Protein AF-A0A6I3E217-F1 (afdb_monomer_lite)

Foldseek 3Di:
DKAWQDDDPNPDTDIDDDFDPDQADKDWDWDQDPVGIWIWIDHGPDIHTDDPCVVDDPDPPPPPPPVPPPDPPPVVVPPPPDPPPPPD

pLDDT: mean 72.35, std 15.27, range [41.38, 91.31]

Radius of gyration: 30.63 Å; chains: 1; bounding box: 30×20×101 Å

Sequence (88 aa):
MRRVIFEEGGSEQIWLEGKSAYADTNILLTVTSAAGERSAYISGSEVTELNAGQLVDPAPQAESNSSPRNYAGVKKAMTISGYTFAVL

Secondary structure (DSSP, 8-state):
-EEEEEEETTTEEEEEES--S-TT-EEEEEEEETTEEEEEEEETTEEEEE-GGGSSPPPP-----------SSGGGGSSSSSSSSS--

Structure (mmCIF, N/CA/C/O backbone):
data_AF-A0A6I3E217-F1
#
_entry.id   AF-A0A6I3E217-F1
#
loop_
_atom_site.group_PDB
_atom_site.id
_atom_site.type_symbol
_atom_site.label_atom_id
_atom_site.label_alt_id
_atom_site.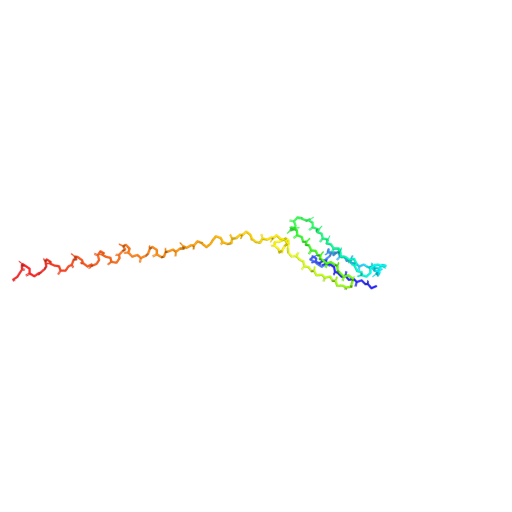label_comp_id
_atom_site.label_asym_id
_atom_site.label_entity_id
_atom_site.label_seq_id
_atom_site.pdbx_PDB_ins_code
_atom_site.Cartn_x
_atom_site.Cartn_y
_atom_site.Cartn_z
_atom_site.occupancy
_atom_site.B_iso_or_equiv
_atom_site.auth_seq_id
_atom_site.auth_comp_id
_atom_site.auth_asym_id
_atom_site.auth_atom_id
_atom_site.pdbx_PDB_model_num
ATOM 1 N N . MET A 1 1 ? -0.592 -11.078 -16.332 1.00 80.25 1 MET A N 1
ATOM 2 C CA . MET A 1 1 ? -0.803 -11.813 -15.067 1.00 80.25 1 MET A CA 1
ATOM 3 C C . MET A 1 1 ? -1.531 -10.881 -14.122 1.00 80.25 1 MET A C 1
ATOM 5 O O . MET A 1 1 ? -1.168 -9.711 -14.080 1.00 80.25 1 MET A O 1
ATOM 9 N N . ARG A 1 2 ? -2.569 -11.376 -13.447 1.00 86.62 2 ARG A N 1
ATOM 10 C CA . ARG A 1 2 ? -3.366 -10.619 -12.479 1.00 86.62 2 ARG A CA 1
ATOM 11 C C . ARG A 1 2 ? -2.830 -10.871 -11.073 1.00 86.62 2 ARG A C 1
ATOM 13 O O . ARG A 1 2 ? -2.499 -12.014 -10.763 1.00 86.62 2 ARG A O 1
ATOM 20 N N . ARG A 1 3 ? -2.743 -9.832 -10.245 1.00 86.62 3 ARG A N 1
ATOM 21 C CA . ARG A 1 3 ? -2.288 -9.927 -8.853 1.00 86.62 3 ARG A CA 1
ATOM 22 C C . ARG A 1 3 ? -3.184 -9.089 -7.953 1.00 86.62 3 ARG A C 1
ATOM 24 O O . ARG A 1 3 ? -3.331 -7.896 -8.185 1.00 86.62 3 ARG A O 1
ATOM 31 N N . VAL A 1 4 ? -3.796 -9.714 -6.959 1.00 89.44 4 VAL A N 1
ATOM 32 C CA . VAL A 1 4 ? -4.688 -9.032 -6.014 1.00 89.44 4 VAL A CA 1
ATOM 33 C C . VAL A 1 4 ? -3.857 -8.157 -5.070 1.00 89.44 4 VAL A C 1
ATOM 35 O O . VAL A 1 4 ? -2.771 -8.561 -4.662 1.00 89.44 4 VAL A O 1
ATOM 38 N N . ILE A 1 5 ? -4.343 -6.946 -4.792 1.00 89.44 5 ILE A N 1
ATOM 39 C CA . ILE A 1 5 ? -3.762 -5.993 -3.835 1.00 89.44 5 ILE A CA 1
ATOM 40 C C . ILE A 1 5 ? -4.577 -6.006 -2.544 1.00 89.44 5 ILE A C 1
ATOM 42 O O . ILE A 1 5 ? -4.016 -6.189 -1.474 1.00 89.44 5 ILE A O 1
ATOM 46 N N . PHE A 1 6 ? -5.896 -5.843 -2.661 1.00 88.38 6 PHE A N 1
ATOM 47 C CA . PHE A 1 6 ? -6.830 -5.894 -1.540 1.00 88.38 6 PHE A CA 1
ATOM 48 C C . PHE A 1 6 ? -8.020 -6.773 -1.918 1.00 88.38 6 PHE A C 1
ATOM 50 O O . PHE A 1 6 ? -8.517 -6.679 -3.043 1.00 88.38 6 PHE A O 1
ATOM 57 N N . GLU A 1 7 ? -8.492 -7.580 -0.974 1.00 84.31 7 GLU A N 1
ATOM 58 C CA . GLU A 1 7 ? -9.693 -8.404 -1.105 1.00 84.31 7 GLU A CA 1
ATOM 59 C C . GLU A 1 7 ? -10.584 -8.174 0.118 1.00 84.31 7 GLU A C 1
ATOM 61 O O . GLU A 1 7 ? -10.138 -8.300 1.257 1.00 84.31 7 GLU A O 1
ATOM 66 N N . GLU A 1 8 ? -11.838 -7.791 -0.109 1.00 74.44 8 GLU A N 1
ATOM 67 C CA . GLU A 1 8 ? -12.820 -7.555 0.942 1.00 74.44 8 GLU A CA 1
ATOM 68 C C . GLU A 1 8 ? -14.115 -8.308 0.626 1.00 74.44 8 GLU A C 1
ATOM 70 O O . GLU A 1 8 ? -14.759 -8.106 -0.404 1.00 74.44 8 GLU A O 1
ATOM 75 N N . GLY A 1 9 ? -14.480 -9.241 1.509 1.00 67.38 9 GLY A N 1
ATOM 76 C CA . GLY A 1 9 ? -15.771 -9.933 1.454 1.00 67.38 9 GLY A CA 1
ATOM 77 C C . GLY A 1 9 ? -16.040 -10.768 0.192 1.00 67.38 9 GLY A C 1
ATOM 78 O O . GLY A 1 9 ? -17.188 -11.125 -0.052 1.00 67.38 9 GLY A O 1
ATOM 79 N N . GLY A 1 10 ? -15.022 -11.083 -0.616 1.00 67.12 10 GLY A N 1
ATOM 80 C CA . GLY A 1 10 ? -15.117 -11.953 -1.797 1.00 67.12 10 GLY A CA 1
ATOM 81 C C . GLY A 1 10 ? -15.734 -11.323 -3.055 1.00 67.12 10 GLY A C 1
ATOM 82 O O . GLY A 1 10 ? -15.569 -11.877 -4.142 1.00 67.12 10 GLY A O 1
ATOM 83 N N . SER A 1 11 ? -16.408 -10.170 -2.956 1.00 72.38 11 SER A N 1
ATOM 84 C CA . SER A 1 11 ? -16.945 -9.436 -4.117 1.00 72.38 11 SER A CA 1
ATOM 85 C C . SER A 1 11 ? -16.180 -8.156 -4.449 1.00 72.38 11 SER A C 1
ATOM 87 O O . SER A 1 11 ? -16.176 -7.741 -5.609 1.00 72.38 11 SER A O 1
ATOM 89 N N . GLU A 1 12 ? -15.525 -7.535 -3.468 1.00 79.50 12 GLU A N 1
ATOM 90 C CA . GLU A 1 12 ? -14.804 -6.278 -3.652 1.00 79.50 12 GLU A CA 1
ATOM 91 C C . GLU A 1 12 ? -13.302 -6.540 -3.638 1.00 79.50 12 GLU A C 1
ATOM 93 O O . GLU A 1 12 ? -12.739 -7.059 -2.677 1.00 79.50 12 GLU A O 1
ATOM 98 N N . GLN A 1 13 ? -12.639 -6.222 -4.746 1.00 86.00 13 GLN A N 1
ATOM 99 C CA . GLN A 1 13 ? -11.215 -6.485 -4.901 1.00 86.00 13 GLN A CA 1
ATOM 100 C C . GLN A 1 13 ? -10.548 -5.394 -5.723 1.00 86.00 13 GLN A C 1
ATOM 102 O O . GLN A 1 13 ? -11.087 -4.922 -6.726 1.00 86.00 13 GLN A O 1
ATOM 107 N N . ILE A 1 14 ? -9.333 -5.048 -5.322 1.00 88.69 14 ILE A N 1
ATOM 108 C CA . ILE A 1 14 ? -8.429 -4.189 -6.078 1.00 88.69 14 ILE A CA 1
ATOM 109 C C . ILE A 1 14 ? -7.271 -5.065 -6.530 1.00 88.69 14 ILE A C 1
ATOM 111 O O . ILE A 1 14 ? -6.708 -5.819 -5.737 1.00 88.69 14 ILE A O 1
ATOM 115 N N . TRP A 1 15 ? -6.914 -4.990 -7.808 1.00 91.06 15 TRP A N 1
ATOM 116 C CA . TRP A 1 15 ? -5.848 -5.805 -8.377 1.00 91.06 15 TRP A CA 1
ATOM 117 C C . TRP A 1 15 ? -4.987 -5.017 -9.359 1.00 91.06 15 TRP A C 1
ATOM 119 O O . TRP A 1 15 ? -5.409 -4.023 -9.945 1.00 91.06 15 TRP A O 1
ATOM 129 N N . LEU A 1 16 ? -3.771 -5.513 -9.549 1.00 89.00 16 LEU A N 1
ATOM 130 C CA . LEU A 1 16 ? -2.819 -5.086 -10.559 1.00 89.00 16 LEU A CA 1
ATOM 131 C C . LEU A 1 16 ? -2.828 -6.061 -11.734 1.00 89.00 16 LEU A C 1
ATOM 133 O O . LEU A 1 16 ? -2.823 -7.284 -11.561 1.00 89.00 16 LEU A O 1
ATOM 137 N N . GLU A 1 17 ? -2.782 -5.506 -12.938 1.00 88.81 17 GLU A N 1
ATOM 138 C CA . GLU A 1 17 ? -2.628 -6.249 -14.182 1.00 88.81 17 GLU A CA 1
ATOM 139 C C . GLU A 1 17 ? -1.545 -5.631 -15.062 1.00 88.81 17 GLU A C 1
ATOM 141 O O . GLU A 1 17 ? -1.339 -4.420 -15.087 1.00 88.81 17 GLU A O 1
ATOM 146 N N . GLY A 1 18 ? -0.856 -6.496 -15.804 1.00 84.00 18 GLY A N 1
ATOM 147 C CA . GLY A 1 18 ? 0.210 -6.103 -16.719 1.00 84.00 18 GLY A CA 1
ATOM 148 C C . GLY A 1 18 ? 1.608 -6.266 -16.126 1.00 84.00 18 GLY A C 1
ATOM 149 O O . GLY A 1 18 ? 1.819 -6.986 -15.149 1.00 84.00 18 GLY A O 1
ATOM 150 N N . LYS A 1 19 ? 2.585 -5.649 -16.790 1.00 79.19 19 LYS A N 1
ATOM 151 C CA . LYS A 1 19 ? 3.992 -5.629 -16.385 1.00 79.19 19 LYS A CA 1
ATOM 152 C C . LYS A 1 19 ? 4.462 -4.183 -16.448 1.00 79.19 19 LYS A C 1
ATOM 154 O O . LYS A 1 19 ? 4.253 -3.531 -17.468 1.00 79.19 19 LYS A O 1
ATOM 159 N N . SER A 1 20 ? 5.080 -3.694 -15.376 1.00 80.12 20 SER A N 1
ATOM 160 C CA . SER A 1 20 ? 5.665 -2.353 -15.387 1.00 80.12 20 SER A CA 1
ATOM 161 C C . SER A 1 20 ? 6.768 -2.270 -16.447 1.00 80.12 20 SER A C 1
ATOM 163 O O . SER A 1 20 ? 7.576 -3.1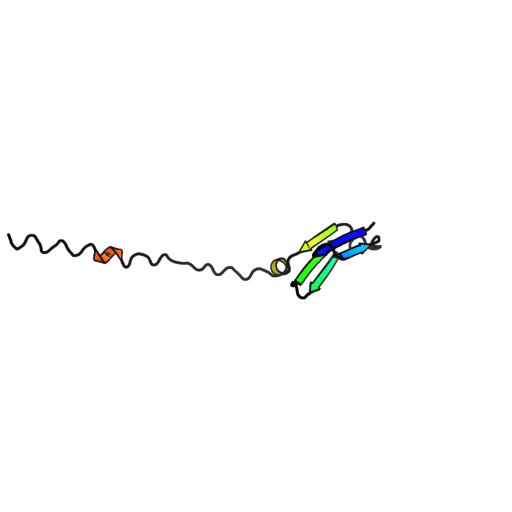92 -16.579 1.00 80.12 20 SER A O 1
ATOM 165 N N . ALA A 1 21 ? 6.811 -1.160 -17.185 1.00 82.81 21 ALA A N 1
ATOM 166 C CA . ALA A 1 21 ? 7.943 -0.819 -18.047 1.00 82.81 21 ALA A CA 1
ATOM 167 C C . ALA A 1 21 ? 9.177 -0.390 -17.231 1.00 82.81 21 ALA A C 1
ATOM 169 O O . ALA A 1 21 ? 10.295 -0.413 -17.738 1.00 82.81 21 ALA A O 1
ATOM 170 N N . TYR A 1 22 ? 8.967 -0.039 -15.962 1.00 82.56 22 TYR A N 1
ATOM 171 C CA . TYR A 1 22 ? 9.990 0.419 -15.036 1.00 82.56 22 TYR A CA 1
ATOM 172 C C . TYR A 1 22 ? 10.042 -0.552 -13.855 1.00 82.56 22 TYR A C 1
ATOM 174 O O . TYR A 1 22 ? 9.164 -0.550 -12.994 1.00 82.56 22 TYR A O 1
ATOM 182 N N . ALA A 1 23 ? 11.034 -1.442 -13.850 1.00 76.56 23 ALA A N 1
ATOM 183 C CA . ALA A 1 23 ? 11.154 -2.476 -12.821 1.00 76.56 23 ALA A CA 1
ATOM 184 C C . ALA A 1 23 ? 11.508 -1.899 -11.438 1.00 76.56 23 ALA A C 1
ATOM 186 O O . ALA A 1 23 ? 11.121 -2.479 -10.429 1.00 76.56 23 ALA A O 1
ATOM 187 N N . ASP A 1 24 ? 12.162 -0.736 -11.414 1.00 82.50 24 ASP A N 1
ATOM 188 C CA . ASP A 1 24 ? 12.731 -0.131 -10.203 1.00 82.50 24 ASP A CA 1
ATOM 189 C C . ASP A 1 24 ? 11.807 0.918 -9.562 1.00 82.50 24 ASP A C 1
ATOM 191 O O . ASP A 1 24 ? 12.196 1.635 -8.639 1.00 82.50 24 ASP A O 1
ATOM 195 N N . THR A 1 25 ? 10.576 1.055 -10.064 1.00 85.62 25 THR A N 1
ATOM 196 C CA . THR A 1 25 ? 9.602 1.980 -9.483 1.00 85.62 25 THR A CA 1
ATOM 197 C C . THR A 1 25 ? 8.953 1.380 -8.255 1.00 85.62 25 THR A C 1
ATOM 199 O O . THR A 1 25 ? 8.464 0.249 -8.284 1.00 85.62 25 THR A O 1
ATOM 202 N N . ASN A 1 26 ? 8.870 2.204 -7.219 1.00 89.56 26 ASN A N 1
ATOM 203 C CA . ASN A 1 26 ? 8.170 1.900 -5.988 1.00 89.56 26 ASN A CA 1
ATOM 204 C C . ASN A 1 26 ? 6.886 2.727 -5.939 1.00 89.56 26 ASN A C 1
ATOM 206 O O . ASN A 1 26 ? 6.917 3.938 -6.164 1.00 89.56 26 ASN A O 1
ATOM 210 N N . ILE A 1 27 ? 5.763 2.071 -5.675 1.00 88.06 27 ILE A N 1
ATOM 211 C CA . ILE A 1 27 ? 4.443 2.698 -5.622 1.00 88.06 27 ILE A CA 1
ATOM 212 C C . ILE A 1 27 ? 3.852 2.416 -4.248 1.00 88.06 27 ILE A C 1
ATOM 214 O O . ILE A 1 27 ? 3.757 1.263 -3.837 1.00 88.06 27 ILE A O 1
ATOM 218 N N . LEU A 1 28 ? 3.427 3.469 -3.555 1.00 90.31 28 LEU A N 1
ATOM 219 C CA . LEU A 1 28 ? 2.587 3.359 -2.369 1.00 90.31 28 LEU A CA 1
ATOM 220 C C . LEU A 1 28 ? 1.146 3.678 -2.774 1.00 90.31 28 LEU A C 1
ATOM 222 O O . LEU A 1 28 ? 0.867 4.772 -3.263 1.00 90.31 28 LEU A O 1
ATOM 226 N N . LEU A 1 29 ? 0.248 2.715 -2.595 1.00 88.75 29 LEU A N 1
ATOM 227 C CA . LEU A 1 29 ? -1.182 2.864 -2.835 1.00 88.75 29 LEU A CA 1
ATOM 228 C C . LEU A 1 29 ? -1.910 2.871 -1.497 1.00 88.75 29 LEU A C 1
ATOM 230 O O . LEU A 1 29 ? -1.850 1.882 -0.776 1.00 88.75 29 LEU A O 1
ATOM 234 N N . THR A 1 30 ? -2.650 3.935 -1.210 1.00 89.75 30 THR A N 1
ATOM 235 C CA . THR A 1 30 ? -3.515 4.023 -0.030 1.00 89.75 30 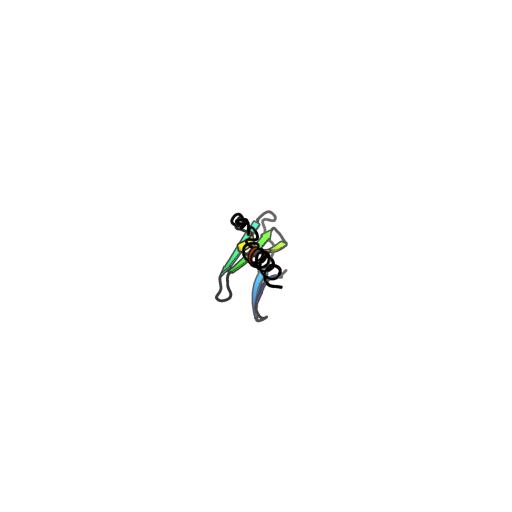THR A CA 1
ATOM 236 C C . THR A 1 30 ? -4.961 4.163 -0.477 1.00 89.75 30 THR A C 1
ATOM 238 O O . THR A 1 30 ? -5.280 4.990 -1.330 1.00 89.75 30 THR A O 1
ATOM 241 N N . VAL A 1 31 ? -5.832 3.327 0.081 1.00 87.69 31 VAL A N 1
ATOM 24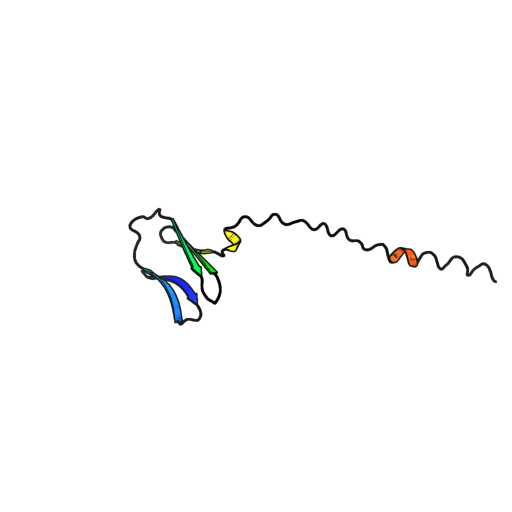2 C CA . VAL A 1 31 ? -7.265 3.301 -0.206 1.00 87.69 31 VAL A CA 1
ATOM 243 C C . VAL A 1 31 ? -8.014 3.521 1.096 1.00 87.69 31 VAL A C 1
ATOM 245 O O . VAL A 1 31 ? -7.878 2.751 2.048 1.00 87.69 31 VAL A O 1
ATOM 248 N N . THR A 1 32 ? -8.833 4.564 1.116 1.00 86.19 32 THR A N 1
ATOM 249 C CA . THR A 1 32 ? -9.699 4.894 2.246 1.00 86.19 32 THR A CA 1
ATOM 250 C C . THR A 1 32 ? -11.137 4.536 1.890 1.00 86.19 32 THR A C 1
ATOM 252 O O . THR A 1 32 ? -11.643 4.916 0.835 1.00 86.19 32 THR A O 1
ATOM 255 N N . SER A 1 33 ? -11.797 3.798 2.776 1.00 83.69 33 SER A N 1
ATOM 256 C CA . SER A 1 33 ? -13.175 3.327 2.619 1.00 83.69 33 SER A CA 1
ATOM 257 C C . SER A 1 33 ? -13.949 3.476 3.930 1.00 83.69 33 SER A C 1
ATOM 259 O O . SER A 1 33 ? -13.379 3.839 4.959 1.00 83.69 33 SER A O 1
ATOM 261 N N . ALA A 1 34 ? -15.243 3.144 3.921 1.00 84.12 34 ALA A N 1
ATOM 262 C CA . ALA A 1 34 ? -16.045 3.096 5.145 1.00 84.12 34 ALA A CA 1
ATOM 263 C C . ALA A 1 34 ? -15.529 2.062 6.170 1.00 84.12 34 ALA A C 1
ATOM 265 O O . ALA A 1 34 ? -15.754 2.234 7.364 1.00 84.12 34 ALA A O 1
ATOM 266 N N . ALA A 1 35 ? -14.815 1.022 5.722 1.00 81.69 35 ALA A N 1
ATOM 267 C CA . ALA A 1 35 ? -14.195 0.014 6.584 1.00 81.69 35 ALA A CA 1
ATOM 268 C C . ALA A 1 35 ? -12.853 0.465 7.193 1.00 81.69 35 ALA A C 1
ATOM 270 O O . ALA A 1 35 ? -12.325 -0.199 8.084 1.00 81.69 35 ALA A O 1
ATOM 271 N N . GLY A 1 36 ? -12.301 1.593 6.735 1.00 83.94 36 GLY A N 1
ATOM 272 C CA . GLY A 1 36 ? -11.020 2.129 7.184 1.00 83.94 36 GLY A CA 1
ATOM 273 C C . GLY A 1 36 ? -10.039 2.378 6.042 1.00 83.94 36 GLY A C 1
ATOM 274 O O . GLY A 1 36 ? -10.399 2.362 4.859 1.00 83.94 36 GLY A O 1
ATOM 275 N N . GLU A 1 37 ? -8.790 2.631 6.421 1.00 86.12 37 GLU A N 1
ATOM 276 C CA . GLU A 1 37 ? -7.678 2.875 5.506 1.00 86.12 37 GLU A CA 1
ATOM 277 C C . GLU A 1 37 ? -6.795 1.633 5.375 1.00 86.12 37 GLU A C 1
ATOM 279 O O . GLU A 1 37 ? -6.428 1.006 6.370 1.00 86.12 37 GLU A O 1
ATOM 284 N N . ARG A 1 38 ? -6.432 1.299 4.136 1.00 86.88 38 ARG A N 1
ATOM 285 C CA . ARG A 1 38 ? -5.479 0.237 3.807 1.00 86.88 38 ARG A CA 1
ATOM 286 C C . ARG A 1 38 ? -4.414 0.781 2.877 1.00 86.88 38 ARG A C 1
ATOM 288 O O . ARG A 1 38 ? -4.718 1.563 1.978 1.00 86.88 38 ARG A O 1
ATOM 295 N N . SER A 1 39 ? -3.174 0.360 3.086 1.00 91.00 39 SER A N 1
ATOM 296 C CA . SER A 1 39 ? -2.055 0.738 2.231 1.00 91.00 39 SER A CA 1
ATOM 297 C C . SER A 1 39 ? -1.384 -0.500 1.651 1.00 91.00 39 SER A C 1
ATOM 29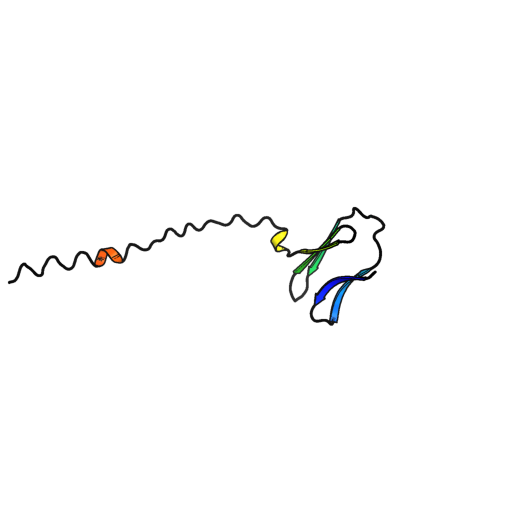9 O O . SER A 1 39 ? -1.375 -1.559 2.263 1.00 91.00 39 SER A O 1
ATOM 301 N N . ALA A 1 40 ? -0.828 -0.385 0.453 1.00 91.31 40 ALA A N 1
ATOM 302 C CA . ALA A 1 40 ? -0.036 -1.424 -0.178 1.00 91.31 40 ALA A CA 1
ATOM 303 C C . ALA A 1 40 ? 1.180 -0.800 -0.852 1.00 91.31 40 ALA A C 1
ATOM 305 O O . ALA A 1 40 ? 1.078 0.194 -1.572 1.00 91.31 40 ALA A O 1
ATOM 306 N N . TYR A 1 41 ? 2.333 -1.405 -0.616 1.00 90.69 41 TYR A N 1
ATOM 307 C CA . TYR A 1 41 ? 3.585 -1.071 -1.259 1.00 90.69 41 TYR A CA 1
ATOM 308 C C . TYR A 1 41 ? 3.852 -2.042 -2.399 1.00 90.69 41 TYR A C 1
ATOM 310 O O . TYR A 1 41 ? 3.812 -3.258 -2.229 1.00 90.69 41 TYR A O 1
ATOM 318 N N . ILE A 1 42 ? 4.110 -1.495 -3.576 1.00 89.44 42 ILE A N 1
ATOM 319 C CA . ILE A 1 42 ? 4.352 -2.251 -4.796 1.00 89.44 42 ILE A CA 1
ATOM 320 C C . ILE A 1 42 ? 5.768 -1.925 -5.256 1.00 89.44 42 ILE A C 1
ATOM 322 O O . ILE A 1 42 ? 6.070 -0.771 -5.568 1.00 89.44 42 ILE A O 1
ATOM 326 N N . SER A 1 43 ? 6.623 -2.942 -5.321 1.00 88.06 43 SER A N 1
ATOM 327 C CA . SER A 1 43 ? 7.998 -2.827 -5.813 1.00 88.06 43 SER A CA 1
ATOM 328 C C . SER A 1 43 ? 8.240 -3.884 -6.881 1.00 88.06 43 SER A C 1
ATOM 330 O O . SER A 1 43 ? 8.217 -5.086 -6.612 1.00 88.06 43 SER A O 1
ATOM 332 N N . GLY A 1 44 ? 8.387 -3.446 -8.132 1.00 83.12 44 GLY A N 1
ATOM 333 C CA . GLY A 1 44 ? 8.518 -4.342 -9.279 1.00 83.12 44 GLY A CA 1
ATOM 334 C C . GLY A 1 44 ? 7.363 -5.351 -9.385 1.00 83.12 44 GLY A C 1
ATOM 335 O O . GLY A 1 44 ? 6.248 -5.018 -9.791 1.00 83.12 44 GLY A O 1
ATOM 336 N N . SER A 1 45 ? 7.639 -6.619 -9.064 1.00 78.75 45 SER A N 1
ATOM 337 C CA . SER A 1 45 ? 6.655 -7.711 -9.071 1.00 78.75 45 SER A CA 1
ATOM 338 C C . SER A 1 45 ? 6.151 -8.118 -7.685 1.00 78.75 45 SER A C 1
ATOM 340 O O . SER A 1 45 ? 5.431 -9.108 -7.582 1.00 78.75 45 SER A O 1
ATOM 342 N N . GLU A 1 46 ? 6.513 -7.396 -6.639 1.00 84.38 46 GLU A N 1
ATOM 343 C CA . GLU A 1 46 ? 6.092 -7.678 -5.273 1.00 84.38 46 GLU A CA 1
ATOM 344 C C . GLU A 1 46 ? 5.005 -6.691 -4.843 1.00 84.38 46 GLU A C 1
ATOM 346 O O . GLU A 1 46 ? 5.023 -5.522 -5.233 1.00 84.38 46 GLU A O 1
ATOM 351 N N . VAL A 1 47 ? 4.017 -7.189 -4.098 1.00 88.38 47 VAL A N 1
ATOM 352 C CA . VAL A 1 47 ? 2.943 -6.390 -3.502 1.00 88.38 47 VAL A CA 1
ATOM 353 C C . VAL A 1 47 ? 2.891 -6.758 -2.029 1.00 88.38 47 VAL A C 1
ATOM 355 O O . VAL A 1 47 ? 2.664 -7.920 -1.698 1.00 88.38 47 VAL A O 1
ATOM 358 N N . THR A 1 48 ? 3.094 -5.765 -1.175 1.00 88.81 48 THR A N 1
ATOM 359 C CA . THR A 1 48 ? 3.151 -5.911 0.277 1.00 88.81 48 THR A CA 1
ATOM 360 C C . THR A 1 48 ? 2.080 -5.028 0.890 1.00 88.81 48 THR A C 1
ATOM 362 O O . THR A 1 48 ? 2.124 -3.809 0.744 1.00 88.81 48 THR A O 1
ATOM 365 N N . GLU A 1 49 ? 1.105 -5.624 1.570 1.00 87.12 49 GLU A N 1
ATOM 366 C CA . GLU A 1 49 ? 0.114 -4.861 2.328 1.00 87.12 49 GLU A CA 1
ATOM 367 C C . GLU A 1 49 ? 0.773 -4.227 3.561 1.00 87.12 49 GLU A C 1
ATOM 369 O O . GLU A 1 49 ? 1.559 -4.862 4.265 1.00 87.12 49 GLU A O 1
ATOM 374 N N . LEU A 1 50 ? 0.468 -2.956 3.801 1.00 83.62 50 LEU A N 1
ATOM 375 C CA . LEU A 1 50 ? 0.988 -2.157 4.898 1.00 83.62 50 LEU A CA 1
ATOM 376 C C . LEU A 1 50 ? -0.168 -1.596 5.718 1.00 83.62 50 LEU A C 1
ATOM 378 O O . LEU A 1 50 ? -1.137 -1.048 5.185 1.00 83.62 50 LEU A O 1
ATOM 382 N N . ASN A 1 51 ? -0.026 -1.656 7.038 1.00 70.12 51 ASN A N 1
ATOM 383 C CA . ASN A 1 51 ? -0.895 -0.892 7.917 1.00 70.12 51 ASN A CA 1
ATOM 384 C C . ASN A 1 51 ? -0.353 0.541 8.023 1.00 70.12 51 ASN A C 1
ATOM 386 O O . ASN A 1 51 ? 0.838 0.730 8.264 1.00 70.12 51 ASN A O 1
ATOM 390 N N . ALA A 1 52 ? -1.214 1.551 7.879 1.00 63.84 52 ALA A N 1
ATOM 391 C CA . ALA A 1 52 ? -0.817 2.961 7.942 1.00 63.84 52 ALA A CA 1
ATOM 392 C C . ALA A 1 52 ? -0.053 3.318 9.235 1.00 63.84 52 ALA A C 1
ATOM 394 O O . ALA A 1 52 ? 0.859 4.142 9.210 1.00 63.84 52 ALA A O 1
ATOM 395 N N . GLY A 1 53 ? -0.340 2.633 10.351 1.00 61.69 53 GLY A N 1
ATOM 396 C CA . GLY A 1 53 ? 0.378 2.811 11.618 1.00 61.69 53 GLY A CA 1
ATOM 397 C C . GLY A 1 53 ? 1.850 2.373 11.602 1.00 61.69 53 GLY A C 1
ATOM 398 O O . GLY A 1 53 ? 2.577 2.701 12.531 1.00 61.69 53 GLY A O 1
ATOM 399 N N . GLN A 1 54 ? 2.302 1.649 10.573 1.00 63.94 54 GLN A N 1
ATOM 400 C CA . GLN A 1 54 ? 3.701 1.233 10.398 1.00 63.94 54 GLN A CA 1
ATOM 401 C C . GLN A 1 54 ? 4.534 2.244 9.598 1.00 63.94 54 GLN A C 1
ATOM 403 O O . GLN A 1 54 ? 5.754 2.121 9.548 1.00 63.94 54 GLN A O 1
ATOM 408 N N . LEU A 1 55 ? 3.886 3.218 8.952 1.00 63.56 55 LEU A N 1
ATOM 409 C CA . LEU A 1 55 ? 4.545 4.260 8.157 1.00 63.56 55 LEU A CA 1
ATOM 410 C C . LEU A 1 55 ? 4.846 5.525 8.967 1.00 63.56 55 LEU A C 1
ATOM 412 O O . LEU A 1 55 ? 5.535 6.421 8.485 1.00 63.56 55 LEU A O 1
ATOM 416 N N . VAL A 1 56 ? 4.319 5.602 10.187 1.00 66.62 56 VAL A N 1
ATOM 417 C CA . VAL A 1 56 ? 4.558 6.700 11.117 1.00 66.62 56 VAL A CA 1
ATOM 418 C C . VAL A 1 56 ? 5.539 6.201 12.166 1.00 66.62 56 VAL A C 1
ATOM 420 O O . VAL A 1 56 ? 5.348 5.109 12.704 1.00 66.62 56 VAL A O 1
ATOM 423 N N . ASP A 1 57 ? 6.567 6.996 12.473 1.00 64.50 57 ASP A N 1
ATOM 424 C CA . ASP A 1 57 ? 7.410 6.726 13.636 1.00 64.50 57 ASP A CA 1
ATOM 425 C C . ASP A 1 57 ? 6.491 6.580 14.856 1.00 64.50 57 ASP A C 1
ATOM 427 O O . ASP A 1 57 ? 5.734 7.513 15.162 1.00 64.50 57 ASP A O 1
ATOM 431 N N . PRO A 1 58 ? 6.486 5.419 15.539 1.00 62.34 58 PRO A N 1
ATOM 432 C CA . PRO A 1 58 ? 5.646 5.252 16.705 1.00 62.34 58 PRO A CA 1
ATOM 433 C C . PRO A 1 58 ? 6.014 6.350 17.696 1.00 62.34 58 PRO A C 1
ATOM 435 O O . PRO A 1 58 ? 7.192 6.539 18.015 1.00 62.34 58 PRO A O 1
ATOM 438 N N . ALA A 1 59 ? 5.004 7.092 18.164 1.00 62.41 59 ALA A N 1
ATOM 439 C CA . ALA A 1 59 ? 5.205 8.076 19.218 1.00 62.41 59 ALA A CA 1
ATOM 440 C C . ALA A 1 59 ? 5.996 7.394 20.345 1.00 62.41 59 ALA A C 1
ATOM 442 O O . ALA A 1 59 ? 5.648 6.258 20.696 1.00 62.41 59 ALA A O 1
ATOM 443 N N . PRO A 1 60 ? 7.067 8.029 20.865 1.00 64.31 60 PRO A N 1
ATOM 444 C CA . PRO A 1 60 ? 7.915 7.406 21.867 1.00 64.31 60 PRO A CA 1
ATOM 445 C C . PRO A 1 60 ? 7.007 6.880 22.966 1.00 64.31 60 PRO A C 1
ATOM 447 O O . PRO A 1 60 ? 6.207 7.642 23.518 1.00 64.31 60 PRO A O 1
ATOM 450 N N . GLN A 1 61 ? 7.061 5.565 23.207 1.00 58.84 61 GLN A N 1
ATOM 451 C CA . GLN A 1 61 ? 6.264 4.965 24.261 1.00 58.84 61 GLN A CA 1
ATOM 452 C C . GLN A 1 61 ? 6.654 5.690 25.537 1.00 58.84 61 GLN A C 1
ATOM 454 O O . GLN A 1 61 ? 7.787 5.578 26.002 1.00 58.84 61 GLN A O 1
ATOM 459 N N . ALA A 1 62 ? 5.738 6.505 26.057 1.00 56.50 62 ALA A N 1
ATOM 460 C CA . ALA A 1 62 ? 5.898 7.054 27.378 1.00 56.50 62 ALA A CA 1
ATOM 461 C C . ALA A 1 62 ? 5.940 5.832 28.285 1.00 56.50 62 ALA A C 1
ATOM 463 O O . ALA A 1 62 ? 4.914 5.189 28.508 1.00 56.50 62 ALA A O 1
ATOM 464 N N . GLU A 1 63 ? 7.137 5.471 28.742 1.00 52.91 63 GLU A N 1
ATOM 465 C CA . GLU A 1 63 ? 7.307 4.556 29.849 1.00 52.91 63 GLU A CA 1
ATOM 466 C C . GLU A 1 63 ? 6.545 5.188 31.009 1.00 52.91 63 GLU A C 1
ATOM 468 O O . GLU A 1 63 ? 7.061 6.031 31.750 1.00 52.91 63 GLU A O 1
ATOM 473 N N . SER A 1 64 ? 5.268 4.831 31.154 1.00 53.22 64 SER A N 1
ATOM 474 C CA . SER A 1 64 ? 4.587 5.024 32.409 1.00 53.22 64 SER A CA 1
ATOM 475 C C . SER A 1 64 ? 5.340 4.108 33.354 1.00 53.22 64 SER A C 1
ATOM 477 O O . SER A 1 64 ? 5.066 2.912 33.440 1.00 53.22 64 SER A O 1
ATOM 479 N N . ASN A 1 65 ? 6.340 4.671 34.022 1.00 51.75 65 ASN A N 1
ATOM 480 C CA . ASN A 1 65 ? 6.865 4.144 35.256 1.00 51.75 65 ASN A CA 1
ATOM 481 C C . ASN A 1 65 ? 5.669 4.093 36.211 1.00 51.75 65 ASN A C 1
ATOM 483 O O . ASN A 1 65 ? 5.451 4.998 37.018 1.00 51.75 65 ASN A O 1
ATOM 487 N N . SER A 1 66 ? 4.852 3.041 36.109 1.00 52.31 66 SER A N 1
ATOM 488 C CA . SER A 1 66 ? 3.960 2.635 37.173 1.00 52.31 66 SER A CA 1
ATOM 489 C C . SER A 1 66 ? 4.878 2.101 38.260 1.00 52.31 66 SER A C 1
ATOM 491 O O . SER A 1 66 ? 5.069 0.898 38.424 1.00 52.31 66 SER A O 1
ATOM 493 N N . SER A 1 67 ? 5.514 3.026 38.978 1.00 53.06 67 SER A N 1
ATOM 494 C CA . SER A 1 67 ? 6.069 2.736 40.283 1.00 53.06 67 SER A CA 1
ATOM 495 C C . SER A 1 67 ? 4.941 2.052 41.056 1.00 53.06 67 SER A C 1
ATOM 497 O O . SER A 1 67 ? 3.854 2.637 41.160 1.00 53.06 67 SER A O 1
ATOM 499 N N . PRO A 1 68 ? 5.108 0.800 41.515 1.00 50.47 68 PRO A N 1
ATOM 500 C CA . PRO A 1 68 ? 4.052 0.112 42.230 1.00 50.47 68 PRO A CA 1
ATOM 501 C C . PRO A 1 68 ? 3.841 0.844 43.554 1.00 50.47 68 PRO A C 1
ATOM 503 O O . PRO A 1 68 ? 4.511 0.586 44.553 1.00 50.47 68 PRO A O 1
ATOM 506 N N . ARG A 1 69 ? 2.890 1.783 43.582 1.00 57.22 69 ARG A N 1
ATOM 507 C CA . ARG A 1 69 ? 2.446 2.452 44.805 1.00 57.22 69 ARG A CA 1
ATOM 508 C C . ARG A 1 69 ? 1.539 1.506 45.592 1.00 57.22 69 ARG A C 1
ATOM 510 O O . ARG A 1 69 ? 0.372 1.790 45.806 1.00 57.22 69 ARG A O 1
ATOM 517 N N . ASN A 1 70 ? 2.100 0.381 46.029 1.00 56.69 70 ASN A N 1
ATOM 518 C CA . ASN A 1 70 ? 1.422 -0.664 46.791 1.00 56.69 70 ASN A CA 1
ATOM 519 C C . ASN A 1 70 ? 2.157 -0.969 48.103 1.00 56.69 70 ASN A C 1
ATOM 521 O O . ASN A 1 70 ? 2.496 -2.111 48.357 1.00 56.69 70 ASN A O 1
ATOM 525 N N . TYR A 1 71 ? 2.385 0.029 48.967 1.00 53.34 71 TYR A N 1
ATOM 526 C CA . TYR A 1 71 ? 2.832 -0.229 50.353 1.00 53.34 71 TYR A CA 1
ATOM 527 C C . TYR A 1 71 ? 2.263 0.740 51.406 1.00 53.34 71 TYR A C 1
ATOM 529 O O . TYR A 1 71 ? 2.824 0.883 52.489 1.00 53.34 71 TYR A O 1
ATOM 537 N N . ALA A 1 72 ? 1.120 1.385 51.146 1.00 51.84 72 ALA A N 1
ATOM 538 C CA . ALA A 1 72 ? 0.441 2.188 52.174 1.00 51.84 72 ALA A CA 1
ATOM 539 C C . ALA A 1 72 ? -0.539 1.372 53.049 1.00 51.84 72 ALA A C 1
ATOM 541 O O . ALA A 1 72 ? -0.878 1.803 54.147 1.00 51.84 72 ALA A O 1
ATOM 542 N N . GLY A 1 73 ? -0.973 0.184 52.603 1.00 51.81 73 GLY A N 1
ATOM 543 C CA . GLY A 1 73 ? -1.943 -0.650 53.333 1.00 51.81 73 GLY A CA 1
ATOM 544 C C . GLY A 1 73 ? -1.338 -1.610 54.365 1.00 51.81 73 GLY A C 1
ATOM 545 O O . GLY A 1 73 ? -1.974 -1.908 55.370 1.00 51.81 73 GLY A O 1
ATOM 546 N N . VAL A 1 74 ? -0.094 -2.062 54.167 1.00 53.47 74 VAL A N 1
ATOM 547 C CA . VAL A 1 74 ? 0.503 -3.131 54.999 1.00 53.47 74 VAL A CA 1
ATOM 548 C C . VAL A 1 74 ? 1.049 -2.608 56.336 1.00 53.47 74 VAL A C 1
ATOM 550 O O . VAL A 1 74 ? 1.181 -3.363 57.294 1.00 53.47 74 VAL A O 1
ATOM 553 N N . LYS A 1 75 ? 1.280 -1.295 56.476 1.00 45.62 75 LYS A N 1
ATOM 554 C CA . LYS A 1 75 ? 1.753 -0.713 57.746 1.00 45.62 75 LYS A CA 1
ATOM 555 C C . LYS A 1 75 ? 0.668 -0.566 58.821 1.00 45.62 75 LYS A C 1
ATOM 557 O O . LYS A 1 75 ? 1.014 -0.328 59.971 1.00 45.62 75 LYS A O 1
ATOM 562 N N . LYS A 1 76 ? -0.620 -0.749 58.497 1.00 48.09 76 LYS A N 1
ATOM 563 C CA . LYS A 1 76 ? -1.707 -0.677 59.496 1.00 48.09 76 LYS A CA 1
ATOM 564 C C . LYS A 1 76 ? -1.910 -1.957 60.314 1.00 48.09 76 LYS A C 1
ATOM 566 O O . LYS A 1 76 ? -2.620 -1.911 61.311 1.00 48.09 76 LYS A O 1
ATOM 571 N N . ALA A 1 77 ? -1.274 -3.070 59.945 1.00 51.28 77 ALA A N 1
ATOM 572 C CA . ALA A 1 77 ? -1.352 -4.318 60.709 1.00 51.28 77 ALA A CA 1
ATOM 573 C C . ALA A 1 77 ? -0.308 -4.413 61.841 1.00 51.28 77 ALA A C 1
ATOM 575 O O . ALA A 1 77 ? -0.432 -5.260 62.717 1.00 51.28 77 ALA A O 1
ATOM 576 N N . MET A 1 78 ? 0.703 -3.535 61.863 1.00 53.81 78 MET A N 1
ATOM 577 C CA . MET A 1 78 ? 1.843 -3.635 62.787 1.00 53.81 78 MET A CA 1
ATOM 578 C C . MET A 1 78 ? 1.761 -2.660 63.973 1.00 53.81 78 MET A C 1
ATOM 580 O O . MET A 1 78 ? 2.780 -2.196 64.477 1.00 53.81 78 MET A O 1
ATOM 584 N N . THR A 1 79 ? 0.554 -2.289 64.410 1.00 52.94 79 THR A N 1
ATOM 585 C CA . THR A 1 79 ? 0.378 -1.414 65.591 1.00 52.94 79 THR A CA 1
ATOM 586 C C . THR A 1 79 ? -0.783 -1.824 66.502 1.00 52.94 79 THR A C 1
ATOM 588 O O . THR A 1 79 ? -1.078 -1.126 67.466 1.00 52.94 79 THR A O 1
ATOM 591 N N . ILE A 1 80 ? -1.415 -2.978 66.259 1.00 55.53 80 ILE A N 1
ATOM 592 C CA . ILE A 1 80 ? -2.476 -3.531 67.120 1.00 55.53 80 ILE A CA 1
ATOM 593 C C . ILE A 1 80 ? -2.000 -4.874 67.690 1.00 55.53 80 ILE A C 1
ATOM 595 O O . ILE A 1 80 ? -2.555 -5.930 67.422 1.00 55.53 80 ILE A O 1
ATOM 599 N N . SER A 1 81 ? -0.906 -4.850 68.445 1.00 57.56 81 SER A N 1
ATOM 600 C CA . SER A 1 81 ? -0.505 -5.981 69.300 1.00 57.56 81 SER A CA 1
ATOM 601 C C . SER A 1 81 ? 0.310 -5.543 70.526 1.00 57.56 81 SER A C 1
ATOM 603 O O . SER A 1 81 ? 0.977 -6.363 71.144 1.00 57.56 81 SER A O 1
ATOM 605 N N . GLY A 1 82 ? 0.281 -4.248 70.875 1.00 56.38 82 GLY A N 1
ATOM 606 C CA . GLY A 1 82 ? 1.077 -3.675 71.971 1.00 56.38 82 GLY A CA 1
ATOM 607 C C . GLY A 1 82 ? 0.322 -3.391 73.276 1.00 56.38 82 GLY A C 1
ATOM 608 O O . GLY A 1 82 ? 0.963 -3.041 74.257 1.00 56.38 82 GLY A O 1
ATOM 609 N N . TYR A 1 83 ? -1.010 -3.538 73.323 1.00 53.50 83 TYR A N 1
ATOM 610 C CA . TYR A 1 83 ? -1.825 -3.151 74.493 1.00 53.50 83 TYR A CA 1
ATOM 611 C C . TYR A 1 83 ? -2.753 -4.256 75.028 1.00 53.50 83 TYR A C 1
ATOM 613 O O . TYR A 1 83 ? -3.766 -3.959 75.650 1.00 53.50 83 TYR A O 1
ATOM 621 N N . THR A 1 84 ? -2.408 -5.532 74.840 1.00 55.06 84 THR A N 1
ATOM 622 C CA . THR A 1 84 ? -3.143 -6.660 75.458 1.00 55.06 84 THR A CA 1
ATOM 623 C C . THR A 1 84 ? -2.359 -7.426 76.528 1.00 55.06 84 THR A C 1
ATOM 625 O O . THR A 1 84 ? -2.908 -8.348 77.113 1.00 55.06 84 THR A O 1
ATOM 628 N N . PHE A 1 85 ? -1.131 -7.013 76.866 1.00 55.69 85 PHE A N 1
ATOM 629 C CA . PHE A 1 85 ? -0.356 -7.586 77.985 1.00 55.69 85 PHE A CA 1
ATOM 630 C C . PHE A 1 85 ? -0.209 -6.646 79.197 1.00 55.69 85 PHE A C 1
ATOM 632 O O . PHE A 1 85 ? 0.606 -6.903 80.073 1.00 55.69 85 PHE A O 1
ATOM 639 N N . ALA A 1 86 ? -0.984 -5.558 79.268 1.00 54.81 86 ALA A N 1
ATOM 640 C CA . ALA A 1 86 ? -0.962 -4.633 80.411 1.00 54.81 86 ALA A CA 1
ATOM 641 C C . ALA A 1 86 ? -2.205 -4.725 81.319 1.00 54.81 86 ALA A C 1
ATOM 643 O O . ALA A 1 86 ? -2.331 -3.939 82.253 1.00 54.81 86 ALA A O 1
ATOM 644 N N . VAL A 1 87 ? -3.123 -5.664 81.062 1.00 54.41 87 VAL A N 1
ATOM 645 C CA . VAL A 1 87 ? -4.271 -5.941 81.943 1.00 54.41 87 VAL A CA 1
ATOM 646 C C . VAL A 1 87 ? -4.497 -7.452 82.028 1.00 54.41 87 VAL A C 1
ATOM 648 O O . VAL A 1 87 ? -5.487 -7.971 81.515 1.00 54.41 87 VAL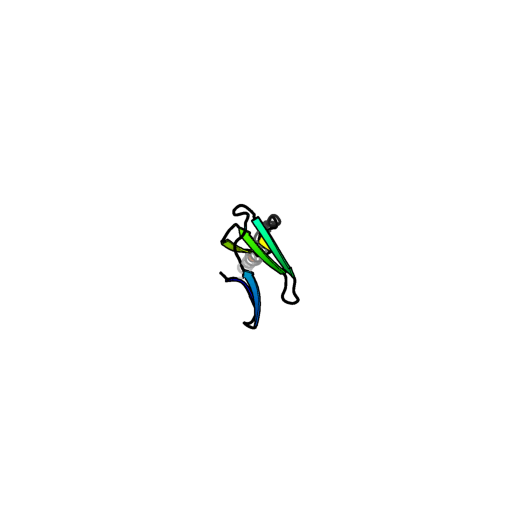 A O 1
ATOM 651 N N . LEU A 1 88 ? -3.540 -8.164 82.626 1.00 41.38 88 LEU A N 1
ATOM 652 C CA . LEU A 1 88 ? -3.785 -9.391 83.391 1.00 41.38 88 LEU A CA 1
ATOM 653 C C . LEU A 1 88 ? -2.621 -9.648 84.348 1.00 41.38 88 LEU A C 1
ATOM 655 O O . LEU A 1 88 ? -1.463 -9.531 83.890 1.00 41.38 88 LEU A O 1
#